Protein AF-A0A7S0KRR1-F1 (afdb_monomer)

Organism: Micromonas pusilla (NCBI:txid38833)

pLDDT: mean 74.12, std 20.86, range [39.22, 93.69]

Structure (mmCIF, N/CA/C/O backbone):
data_AF-A0A7S0KRR1-F1
#
_entry.id   AF-A0A7S0KRR1-F1
#
loop_
_atom_site.group_PDB
_atom_site.id
_atom_site.type_symbol
_atom_site.label_atom_id
_atom_site.label_alt_id
_atom_site.label_comp_id
_atom_site.label_asym_id
_atom_site.label_entity_id
_atom_site.label_seq_id
_atom_site.pdbx_PDB_ins_code
_atom_site.Cartn_x
_atom_site.Cartn_y
_atom_site.Cartn_z
_atom_site.occupancy
_atom_site.B_iso_or_equiv
_atom_site.auth_seq_id
_atom_site.auth_comp_id
_atom_site.auth_asym_id
_atom_site.auth_atom_id
_atom_site.pdbx_PDB_model_num
ATOM 1 N N . GLN A 1 1 ? 70.464 18.076 -13.938 1.00 51.19 1 GLN A N 1
ATOM 2 C CA . GLN A 1 1 ? 69.692 17.909 -12.685 1.00 51.19 1 GLN A CA 1
ATOM 3 C C . GLN A 1 1 ? 68.945 19.205 -12.391 1.00 51.19 1 GLN A C 1
ATOM 5 O O . GLN A 1 1 ? 69.524 20.252 -12.650 1.00 51.19 1 GLN A O 1
ATOM 10 N N . ARG A 1 2 ? 67.733 19.102 -11.816 1.00 42.50 2 ARG A N 1
ATOM 11 C CA . ARG A 1 2 ? 66.809 20.162 -11.336 1.00 42.50 2 ARG A CA 1
ATOM 12 C C . ARG A 1 2 ? 65.618 20.490 -12.248 1.00 42.50 2 ARG A C 1
ATOM 14 O O . ARG A 1 2 ? 65.584 21.508 -12.923 1.00 42.50 2 ARG A O 1
ATOM 21 N N . THR A 1 3 ? 64.596 19.643 -12.165 1.00 46.50 3 THR A N 1
ATOM 22 C CA . THR A 1 3 ? 63.191 20.047 -12.297 1.00 46.50 3 THR A CA 1
ATOM 23 C C . THR A 1 3 ? 62.803 20.853 -11.054 1.00 46.50 3 THR A C 1
ATOM 25 O O . THR A 1 3 ? 62.834 20.318 -9.946 1.00 46.50 3 THR A O 1
ATOM 28 N N . MET A 1 4 ? 62.480 22.138 -11.215 1.00 42.81 4 MET A N 1
ATOM 29 C CA . MET A 1 4 ? 61.805 22.919 -10.176 1.00 42.81 4 MET A CA 1
ATOM 30 C C . MET A 1 4 ? 60.299 22.688 -10.308 1.00 42.81 4 MET A C 1
ATOM 32 O O . MET A 1 4 ? 59.704 23.038 -11.324 1.00 42.81 4 MET A O 1
ATOM 36 N N . TRP A 1 5 ? 59.696 22.083 -9.287 1.00 45.25 5 TRP A N 1
ATOM 37 C CA . TRP A 1 5 ? 58.257 22.163 -9.059 1.00 45.25 5 TRP A CA 1
ATOM 38 C C . TRP A 1 5 ? 57.926 23.561 -8.539 1.00 45.25 5 TRP A C 1
ATOM 40 O O . TRP A 1 5 ? 58.513 24.002 -7.552 1.00 45.25 5 TRP A O 1
ATOM 50 N N . THR A 1 6 ? 56.979 24.238 -9.183 1.00 55.97 6 THR A N 1
ATOM 51 C CA . THR A 1 6 ? 56.334 25.436 -8.646 1.00 55.97 6 THR A CA 1
ATOM 52 C C . THR A 1 6 ? 54.856 25.169 -8.401 1.00 55.97 6 THR A C 1
ATOM 54 O O . THR A 1 6 ? 54.181 24.437 -9.124 1.00 55.97 6 THR A O 1
ATOM 57 N N . SER A 1 7 ? 54.422 25.712 -7.273 1.00 44.38 7 SER A N 1
ATOM 58 C CA . SER A 1 7 ? 53.256 25.339 -6.496 1.00 44.38 7 SER A CA 1
ATOM 59 C C . SER A 1 7 ? 51.926 25.859 -7.040 1.00 44.38 7 SER A C 1
ATOM 61 O O . SER A 1 7 ? 51.840 26.949 -7.592 1.00 44.38 7 SER A O 1
ATOM 63 N N . ALA A 1 8 ? 50.896 25.058 -6.764 1.00 49.22 8 ALA A N 1
ATOM 64 C CA . ALA A 1 8 ? 49.533 25.409 -6.369 1.00 49.22 8 ALA A CA 1
ATOM 65 C C . ALA A 1 8 ? 49.011 26.828 -6.672 1.00 49.22 8 ALA A C 1
ATOM 67 O O . ALA A 1 8 ? 49.307 27.787 -5.962 1.00 49.22 8 ALA A O 1
ATOM 68 N N . THR A 1 9 ? 48.039 26.894 -7.579 1.00 49.97 9 THR A N 1
ATOM 69 C CA . THR A 1 9 ? 46.957 27.883 -7.539 1.00 49.97 9 THR A CA 1
ATOM 70 C C . THR A 1 9 ? 45.666 27.182 -7.119 1.00 49.97 9 THR A C 1
ATOM 72 O O . THR A 1 9 ? 45.002 26.517 -7.911 1.00 49.97 9 THR A O 1
ATOM 75 N N . LEU A 1 10 ? 45.324 27.318 -5.833 1.00 42.91 10 LEU A N 1
ATOM 76 C CA . LEU A 1 10 ? 43.979 27.069 -5.316 1.00 42.91 10 LEU A CA 1
ATOM 77 C C . LEU A 1 10 ? 43.012 28.042 -6.008 1.00 42.91 10 LEU A C 1
ATOM 79 O O . LEU A 1 10 ? 42.966 29.224 -5.671 1.00 42.91 10 LEU A O 1
ATOM 83 N N . ALA A 1 11 ? 42.229 27.548 -6.964 1.00 46.25 11 ALA A N 1
ATOM 84 C CA . ALA A 1 11 ? 41.038 28.248 -7.418 1.00 46.25 11 ALA A CA 1
ATOM 85 C C . ALA A 1 11 ? 39.908 27.947 -6.426 1.00 46.25 11 ALA A C 1
ATOM 87 O O . ALA A 1 11 ? 39.432 26.817 -6.316 1.00 46.25 11 ALA A O 1
ATOM 88 N N . LEU A 1 12 ? 39.529 28.972 -5.662 1.00 44.78 12 LEU A N 1
ATOM 89 C CA . LEU A 1 12 ? 38.350 28.980 -4.808 1.00 44.78 12 LEU A CA 1
ATOM 90 C C . LEU A 1 12 ? 37.117 28.601 -5.636 1.00 44.78 12 LEU A C 1
ATOM 92 O O . LEU A 1 12 ? 36.766 29.306 -6.578 1.00 44.78 12 LEU A O 1
ATOM 96 N N . ASN A 1 13 ? 36.457 27.506 -5.262 1.00 50.72 13 ASN A N 1
ATOM 97 C CA . ASN A 1 13 ? 35.111 27.178 -5.718 1.00 50.72 13 ASN A CA 1
ATOM 98 C C . ASN A 1 13 ? 34.126 28.193 -5.117 1.00 50.72 13 ASN A C 1
ATOM 100 O O . ASN A 1 13 ? 33.935 28.175 -3.896 1.00 50.72 13 ASN A O 1
ATOM 104 N N . PRO A 1 14 ? 33.452 29.045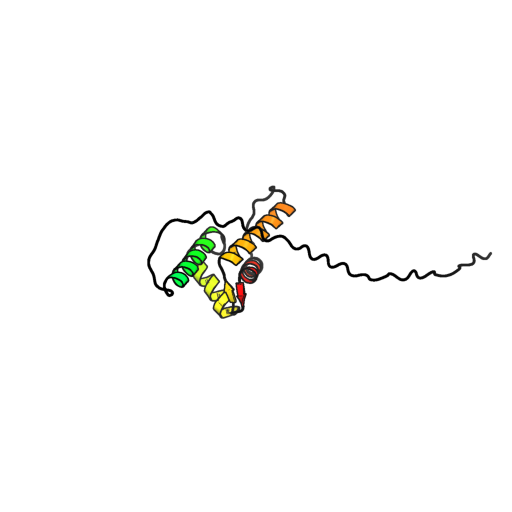 -5.909 1.00 50.50 14 PRO A N 1
ATOM 105 C CA . PRO A 1 14 ? 32.285 29.745 -5.410 1.00 50.50 14 PRO A CA 1
ATOM 106 C C . PRO A 1 14 ? 31.133 28.742 -5.283 1.00 50.50 14 PRO A C 1
ATOM 108 O O . PRO A 1 14 ? 30.534 28.306 -6.266 1.00 50.50 14 PRO A O 1
ATOM 111 N N . VAL A 1 15 ? 30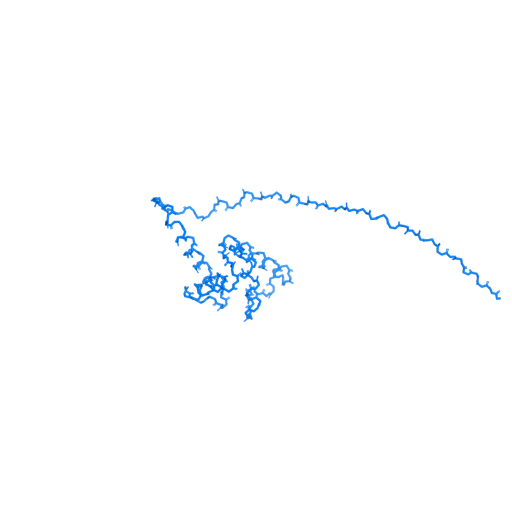.824 28.378 -4.039 1.00 51.31 15 VAL A N 1
ATOM 112 C CA . VAL A 1 15 ? 29.523 27.826 -3.660 1.00 51.31 15 VAL A CA 1
ATOM 113 C C . VAL A 1 15 ? 28.469 28.874 -4.010 1.00 51.31 15 VAL A C 1
ATOM 115 O O . VAL A 1 15 ? 28.421 29.940 -3.402 1.00 51.31 15 VAL A O 1
ATOM 118 N N . ALA A 1 16 ? 27.616 28.565 -4.983 1.00 49.47 16 ALA A N 1
ATOM 119 C CA . ALA A 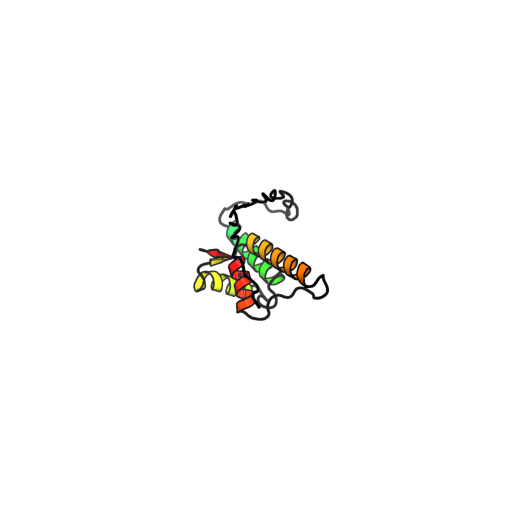1 16 ? 26.371 29.283 -5.207 1.00 49.47 16 ALA A CA 1
ATOM 120 C C . ALA A 1 16 ? 25.217 28.267 -5.269 1.00 49.47 16 ALA A C 1
ATOM 122 O O . ALA A 1 16 ? 25.257 27.339 -6.083 1.00 49.47 16 ALA A O 1
ATOM 123 N N . PRO A 1 17 ? 24.192 28.412 -4.412 1.00 49.25 17 PRO A N 1
ATOM 124 C CA . PRO A 1 17 ? 23.024 27.553 -4.406 1.00 49.25 17 PRO A CA 1
ATOM 125 C C . PRO A 1 17 ? 22.049 28.046 -5.476 1.00 49.25 17 PRO A C 1
ATOM 127 O O . PRO A 1 17 ? 21.559 29.170 -5.417 1.00 49.25 17 PRO A O 1
ATOM 130 N N . ALA A 1 18 ? 21.718 27.199 -6.445 1.00 46.00 18 ALA A N 1
ATOM 131 C CA . ALA A 1 18 ? 20.582 27.437 -7.327 1.00 46.00 18 ALA A CA 1
ATOM 132 C C . ALA A 1 18 ? 19.528 26.362 -7.063 1.00 46.00 18 ALA A C 1
ATOM 134 O O . ALA A 1 18 ? 19.348 25.423 -7.837 1.00 46.00 18 ALA A O 1
ATOM 135 N N . VAL A 1 19 ? 18.820 26.517 -5.941 1.00 46.88 19 VAL A N 1
ATOM 136 C CA . VAL A 1 19 ? 17.523 25.875 -5.721 1.00 46.88 19 VAL A CA 1
ATOM 137 C C . VAL A 1 19 ? 16.566 26.456 -6.760 1.00 46.88 19 VAL A C 1
ATOM 139 O O . VAL A 1 19 ? 15.904 27.468 -6.545 1.00 46.88 19 VAL A O 1
ATOM 142 N N . ARG A 1 20 ? 16.510 25.832 -7.936 1.00 41.59 20 ARG A N 1
ATOM 143 C CA . ARG A 1 20 ? 15.401 26.028 -8.863 1.00 41.59 20 ARG A CA 1
ATOM 144 C C . ARG A 1 20 ? 14.235 25.212 -8.332 1.00 41.59 20 ARG A C 1
ATOM 146 O O . ARG A 1 20 ? 14.095 24.032 -8.637 1.00 41.59 20 ARG A O 1
ATOM 153 N N . ALA A 1 21 ? 13.405 25.867 -7.526 1.00 44.31 21 ALA A N 1
ATOM 154 C CA . ALA A 1 21 ? 12.050 25.424 -7.263 1.00 44.31 21 ALA A CA 1
ATOM 155 C C . ALA A 1 21 ? 11.302 25.372 -8.604 1.00 44.31 21 ALA A C 1
ATOM 157 O O . ALA A 1 21 ? 10.762 26.369 -9.086 1.00 44.31 21 ALA A O 1
ATOM 158 N N . ALA A 1 22 ? 11.312 24.203 -9.241 1.00 42.41 22 ALA A N 1
ATOM 159 C CA . ALA A 1 22 ? 10.395 23.897 -10.319 1.00 42.41 22 ALA A CA 1
ATOM 160 C C . ALA A 1 22 ? 8.999 23.821 -9.698 1.00 42.41 22 ALA A C 1
ATOM 162 O O . ALA A 1 22 ? 8.568 22.791 -9.182 1.00 42.41 22 ALA A O 1
ATOM 163 N N . HIS A 1 23 ? 8.310 24.959 -9.713 1.00 43.78 23 HIS A N 1
ATOM 164 C CA . HIS A 1 23 ? 6.879 25.066 -9.488 1.00 43.78 23 HIS A CA 1
ATOM 165 C C . HIS A 1 23 ? 6.185 24.247 -10.587 1.00 43.78 23 HIS A C 1
ATOM 167 O O . HIS A 1 23 ? 5.794 24.766 -11.635 1.00 43.78 23 HIS A O 1
ATOM 173 N N . HIS A 1 24 ? 6.067 22.934 -10.387 1.00 45.66 24 HIS A N 1
ATOM 174 C CA . HIS A 1 24 ? 5.202 22.115 -11.216 1.00 45.66 24 HIS A CA 1
ATOM 175 C C . HIS A 1 24 ? 3.783 22.620 -10.984 1.00 45.66 24 HIS A C 1
ATOM 177 O O . HIS A 1 24 ? 3.194 22.442 -9.917 1.00 45.66 24 HIS A O 1
ATOM 183 N N . LYS A 1 25 ? 3.266 23.337 -11.987 1.00 46.25 25 LYS A N 1
ATOM 184 C CA . LYS A 1 25 ? 1.858 23.698 -12.106 1.00 46.25 25 LYS A CA 1
ATOM 185 C C . LYS A 1 25 ? 1.044 22.444 -11.794 1.00 46.25 25 LYS A C 1
ATOM 187 O O . LYS A 1 25 ? 1.029 21.515 -12.597 1.00 46.25 25 LYS A O 1
ATOM 192 N N . ARG A 1 26 ? 0.397 22.423 -10.622 1.00 45.19 26 ARG A N 1
ATOM 193 C CA . ARG A 1 26 ? -0.622 21.434 -10.259 1.00 45.19 26 ARG A CA 1
ATOM 194 C C . ARG A 1 26 ? -1.623 21.385 -11.406 1.00 45.19 26 ARG A C 1
ATOM 196 O O . ARG A 1 26 ? -2.396 22.324 -11.606 1.00 45.19 26 ARG A O 1
ATOM 203 N N . SER A 1 27 ? -1.549 20.321 -12.194 1.00 43.81 27 SER A N 1
ATOM 204 C CA . SER A 1 27 ? -2.473 20.060 -13.284 1.00 43.81 27 SER A CA 1
ATOM 205 C C . SER A 1 27 ? -3.841 19.781 -12.667 1.00 43.81 27 SER A C 1
ATOM 207 O O . SER A 1 27 ? -4.132 18.672 -12.232 1.00 43.81 27 SER A O 1
ATOM 209 N N . ARG A 1 28 ? -4.688 20.814 -12.589 1.00 51.81 28 ARG A N 1
ATOM 210 C CA . ARG A 1 28 ? -6.123 20.706 -12.280 1.00 51.81 28 ARG A CA 1
ATOM 211 C C . ARG A 1 28 ? -6.867 20.055 -13.450 1.00 51.81 28 ARG A C 1
ATOM 213 O O . ARG A 1 28 ? -7.723 20.685 -14.067 1.00 51.81 28 ARG A O 1
ATOM 220 N N . ARG A 1 29 ? -6.529 18.818 -13.804 1.00 46.09 29 ARG A N 1
ATOM 221 C CA . ARG A 1 29 ? -7.261 18.056 -14.824 1.00 46.09 29 ARG A CA 1
ATOM 222 C C . ARG A 1 29 ? -7.285 16.575 -14.488 1.00 46.09 29 ARG A C 1
ATOM 224 O O . ARG A 1 29 ? -6.721 15.794 -15.227 1.00 46.09 29 ARG A O 1
ATOM 231 N N . HIS A 1 30 ? -7.956 16.195 -13.405 1.00 41.03 30 HIS A N 1
ATOM 232 C CA . HIS A 1 30 ? -8.441 14.817 -13.240 1.00 41.03 30 HIS A CA 1
ATOM 233 C C . HIS A 1 30 ? -9.763 14.735 -12.452 1.00 41.03 30 HIS A C 1
ATOM 235 O O . HIS A 1 30 ? -10.099 13.712 -11.874 1.00 41.03 30 HIS A O 1
ATOM 241 N N . ARG A 1 31 ? -10.579 15.801 -12.482 1.00 46.38 31 ARG A N 1
ATOM 242 C CA . ARG A 1 31 ? -11.938 15.802 -11.910 1.00 46.38 31 ARG A CA 1
ATOM 243 C C . ARG A 1 31 ? -12.989 15.396 -12.947 1.00 46.38 31 ARG A C 1
ATOM 245 O O . ARG A 1 31 ? -13.891 16.168 -13.248 1.00 46.38 31 ARG A O 1
ATOM 252 N N . ALA A 1 32 ? -12.835 14.215 -13.535 1.00 47.78 32 ALA A N 1
ATOM 253 C CA . ALA A 1 32 ? -13.870 13.608 -14.370 1.00 47.78 32 ALA A CA 1
ATOM 254 C C . ALA A 1 32 ? -13.577 12.118 -14.554 1.00 47.78 32 ALA A C 1
ATOM 256 O O . ALA A 1 32 ? -12.900 11.759 -15.515 1.00 47.78 32 ALA A O 1
ATOM 257 N N . ARG A 1 33 ? -14.068 11.262 -13.645 1.00 48.34 33 ARG A N 1
ATOM 258 C CA . ARG A 1 33 ? -14.378 9.858 -13.991 1.00 48.34 33 ARG A CA 1
ATOM 259 C C . ARG A 1 33 ? -15.275 9.068 -13.037 1.00 48.34 33 ARG A C 1
ATOM 261 O O . ARG A 1 33 ? -15.694 7.996 -13.439 1.00 48.34 33 ARG A O 1
ATOM 268 N N . TYR A 1 34 ? -15.692 9.601 -11.889 1.00 46.00 34 TYR A N 1
ATOM 269 C CA . TYR A 1 34 ? -16.708 8.936 -11.060 1.00 46.00 34 TYR A CA 1
ATOM 270 C C . TYR A 1 34 ? -17.771 9.931 -10.590 1.00 46.00 34 TYR A C 1
ATOM 272 O O . TYR A 1 34 ? -17.826 10.326 -9.435 1.00 46.00 34 TYR A O 1
ATOM 280 N N . ALA A 1 35 ? -18.598 10.381 -11.535 1.00 40.84 35 ALA A N 1
ATOM 281 C CA . ALA A 1 35 ? -19.881 11.014 -11.248 1.00 40.84 35 ALA A CA 1
ATOM 282 C C . ALA A 1 35 ? -20.983 10.014 -11.625 1.00 40.84 35 ALA A C 1
ATOM 284 O O . ALA A 1 35 ? -21.642 10.144 -12.652 1.00 40.84 35 ALA A O 1
ATOM 285 N N . GLY A 1 36 ? -21.106 8.960 -10.822 1.00 39.94 36 GLY A N 1
ATOM 286 C CA . GLY A 1 36 ? -22.290 8.111 -10.755 1.00 39.94 36 GLY A CA 1
ATOM 287 C C . GLY A 1 36 ? -22.918 8.327 -9.382 1.00 39.94 36 GLY A C 1
ATOM 288 O O . GLY A 1 36 ? -22.189 8.309 -8.400 1.00 39.94 36 GLY A O 1
ATOM 289 N N . ALA A 1 37 ? -24.221 8.621 -9.366 1.00 49.38 37 ALA A N 1
ATOM 290 C CA . ALA A 1 37 ? -25.124 8.865 -8.229 1.00 49.38 37 ALA A CA 1
ATOM 291 C C . ALA A 1 37 ? -24.686 8.231 -6.887 1.00 49.38 37 ALA A C 1
ATOM 293 O O . ALA A 1 37 ? -24.198 7.111 -6.884 1.00 49.38 37 ALA A O 1
ATOM 294 N N . VAL A 1 38 ? -24.859 8.883 -5.728 1.00 43.44 38 VAL A N 1
ATOM 295 C CA . VAL A 1 38 ? -26.157 9.035 -5.036 1.00 43.44 38 VAL A CA 1
ATOM 296 C C . VAL A 1 38 ? -26.165 10.283 -4.133 1.00 43.44 38 VAL A C 1
ATOM 298 O O . VAL A 1 38 ? -25.216 10.539 -3.403 1.00 43.44 38 VAL A O 1
ATOM 301 N N . LYS A 1 39 ? -27.267 11.048 -4.153 1.00 48.84 39 LYS A N 1
ATOM 302 C CA . LYS A 1 39 ? -27.623 11.995 -3.083 1.00 48.84 39 LYS A CA 1
ATOM 303 C C . LYS A 1 39 ? -28.323 11.245 -1.949 1.00 48.84 39 LYS A C 1
ATOM 305 O O . LYS A 1 39 ? -29.373 10.668 -2.210 1.00 48.84 39 LYS A O 1
ATOM 310 N N . ALA A 1 40 ? -27.826 11.370 -0.724 1.00 40.81 40 ALA A N 1
ATOM 311 C CA . ALA A 1 40 ? -28.593 11.560 0.515 1.00 40.81 40 ALA A CA 1
ATOM 312 C C . ALA A 1 40 ? -27.593 11.761 1.667 1.00 40.81 40 ALA A C 1
ATOM 314 O O . ALA A 1 40 ? -26.450 11.341 1.551 1.00 40.81 40 ALA A O 1
ATOM 315 N N . GLY A 1 41 ? -28.011 12.501 2.692 1.00 46.78 41 GLY A N 1
ATOM 316 C CA . GLY A 1 41 ? -27.151 13.124 3.694 1.00 46.78 41 GLY A CA 1
ATOM 317 C C . GLY A 1 41 ? -26.533 12.196 4.742 1.00 46.78 41 GLY A C 1
ATOM 318 O O . GLY A 1 41 ? -26.648 10.978 4.669 1.00 46.78 41 GLY A O 1
ATOM 319 N N . ASP A 1 42 ? -25.942 12.878 5.725 1.00 39.22 42 ASP A N 1
ATOM 320 C CA . ASP A 1 42 ? -25.238 12.424 6.929 1.00 39.22 42 ASP A CA 1
ATOM 321 C C . ASP A 1 42 ? -23.712 12.268 6.792 1.00 39.22 42 ASP A C 1
ATOM 323 O O . ASP A 1 42 ? -23.189 11.265 6.310 1.00 39.22 42 ASP A O 1
ATOM 327 N N . ASP A 1 43 ? -23.004 13.255 7.358 1.00 50.44 43 ASP A N 1
ATOM 328 C CA . ASP A 1 43 ? -21.551 13.358 7.618 1.00 50.44 43 ASP A CA 1
ATOM 329 C C . ASP A 1 43 ? -20.941 12.143 8.372 1.00 50.44 43 ASP A C 1
ATOM 331 O O . ASP A 1 43 ? -19.739 12.082 8.613 1.00 50.44 43 ASP A O 1
ATOM 335 N N . ALA A 1 44 ? -21.750 11.146 8.748 1.00 48.72 44 ALA A N 1
ATOM 336 C CA . ALA A 1 44 ? -21.316 9.889 9.362 1.00 48.72 44 ALA A CA 1
ATOM 337 C C . ALA A 1 44 ? -21.235 8.705 8.369 1.00 48.72 44 ALA A C 1
ATOM 339 O O . ALA A 1 44 ? -20.613 7.688 8.677 1.00 48.72 44 ALA A O 1
ATOM 340 N N . GLY A 1 45 ? -21.844 8.814 7.180 1.00 48.16 45 GLY A N 1
ATOM 341 C CA . GLY A 1 45 ? -21.826 7.773 6.141 1.00 48.16 45 GLY A CA 1
ATOM 342 C C . GLY A 1 45 ? -20.647 7.876 5.168 1.00 48.16 45 GLY A C 1
ATOM 343 O O . GLY A 1 45 ? -20.242 6.877 4.573 1.00 48.16 45 GLY A O 1
ATOM 344 N N . GLU A 1 46 ? -20.058 9.065 5.034 1.00 51.78 46 GLU A N 1
ATOM 345 C CA . GLU A 1 46 ? -18.979 9.333 4.076 1.00 51.78 46 GLU A CA 1
ATOM 346 C C . GLU A 1 46 ? -17.665 8.650 4.488 1.00 51.78 46 GLU A C 1
ATOM 348 O O . GLU A 1 46 ? -17.023 8.008 3.661 1.00 51.78 46 GLU A O 1
ATOM 353 N N . ALA A 1 47 ? -17.339 8.624 5.786 1.00 52.34 47 ALA A N 1
ATOM 354 C CA . ALA A 1 47 ? -16.166 7.912 6.305 1.00 52.34 47 ALA A CA 1
ATOM 355 C C . ALA A 1 47 ? -16.248 6.383 6.110 1.00 52.34 47 ALA A C 1
ATOM 357 O O . ALA A 1 47 ? -15.256 5.742 5.759 1.00 52.34 47 ALA A O 1
ATOM 358 N N . LEU A 1 48 ? -17.440 5.791 6.283 1.00 58.06 48 LEU A N 1
ATOM 359 C CA . LEU A 1 48 ? -17.669 4.372 5.985 1.00 58.06 48 LEU A CA 1
ATOM 360 C C . LEU A 1 48 ? -17.554 4.094 4.480 1.00 58.06 48 LEU A C 1
ATOM 362 O O . LEU A 1 48 ? -17.051 3.041 4.094 1.00 58.06 48 LEU A O 1
ATOM 366 N N . SER A 1 49 ? -17.979 5.038 3.636 1.00 76.00 49 SER A N 1
ATOM 367 C CA . SER A 1 49 ? -17.823 4.951 2.182 1.00 76.00 49 SER A CA 1
ATOM 368 C C . SER A 1 49 ? -16.353 5.040 1.760 1.00 76.00 49 SER A C 1
ATOM 370 O O . SER A 1 49 ? -15.906 4.247 0.933 1.00 76.00 49 SER A O 1
ATOM 372 N N . GLU A 1 50 ? -15.575 5.951 2.346 1.00 81.81 50 GLU A N 1
ATOM 373 C CA . GLU A 1 50 ? -14.147 6.107 2.050 1.00 81.81 50 GLU A CA 1
ATOM 374 C C . GLU A 1 50 ? -13.321 4.895 2.493 1.00 81.81 50 GLU A C 1
ATOM 376 O O . GLU A 1 50 ? -12.483 4.407 1.732 1.00 81.81 50 GLU A O 1
ATOM 381 N N . GLU A 1 51 ? -13.571 4.356 3.691 1.00 83.88 51 GLU A N 1
ATOM 382 C CA . GLU A 1 51 ? -12.868 3.163 4.174 1.00 83.88 51 GLU A CA 1
ATOM 383 C C . GLU A 1 51 ? -13.244 1.920 3.351 1.00 83.88 51 GLU A C 1
ATOM 385 O O . GLU A 1 51 ? -12.376 1.115 3.008 1.00 83.88 51 GLU A O 1
ATOM 390 N N . GLN A 1 52 ? -14.510 1.783 2.939 1.00 87.62 52 GLN A N 1
ATOM 391 C CA . GLN A 1 52 ? -14.931 0.717 2.024 1.00 87.62 52 GLN A CA 1
ATOM 392 C C . GLN A 1 52 ? -14.316 0.864 0.628 1.00 87.62 52 GLN A C 1
ATOM 394 O O . GLN A 1 52 ? -13.882 -0.137 0.050 1.00 87.62 52 GLN A O 1
ATOM 399 N N . ALA A 1 53 ? -14.240 2.088 0.098 1.00 89.62 53 ALA A N 1
ATOM 400 C CA . ALA A 1 53 ? -13.572 2.374 -1.167 1.00 89.62 53 ALA A CA 1
ATOM 401 C C . ALA A 1 53 ? -12.079 2.030 -1.088 1.00 89.62 53 ALA A C 1
ATOM 403 O O . ALA A 1 53 ? -11.553 1.381 -1.992 1.00 89.62 53 ALA A O 1
ATOM 404 N N . LEU A 1 54 ? -11.419 2.366 0.025 1.00 90.94 54 LEU A N 1
ATOM 405 C CA . LEU A 1 54 ? -10.036 1.984 0.295 1.00 90.94 54 LEU A CA 1
ATOM 406 C C . LEU A 1 54 ? -9.861 0.464 0.336 1.00 90.94 54 LEU A C 1
ATOM 408 O O . LEU A 1 54 ? -8.971 -0.064 -0.326 1.00 90.94 54 LEU A O 1
ATOM 412 N N . ILE A 1 55 ? -10.714 -0.250 1.073 1.00 92.38 55 ILE A N 1
ATOM 413 C CA . ILE A 1 55 ? -10.668 -1.714 1.172 1.00 92.38 55 ILE A CA 1
ATOM 414 C C . ILE A 1 55 ? -10.815 -2.357 -0.209 1.00 92.38 55 ILE A C 1
ATOM 416 O O . ILE A 1 55 ? -10.032 -3.244 -0.561 1.00 92.38 55 ILE A O 1
ATOM 420 N N . GLN A 1 56 ? -11.795 -1.908 -0.996 1.00 91.75 56 GLN A N 1
ATOM 421 C CA . GLN A 1 56 ? -12.026 -2.430 -2.339 1.00 91.75 56 GLN A CA 1
ATOM 422 C C . GLN A 1 56 ? -10.819 -2.155 -3.241 1.00 91.75 56 GLN A C 1
ATOM 424 O O . GLN A 1 56 ? -10.288 -3.075 -3.863 1.00 91.75 56 GLN A O 1
ATOM 429 N N . TRP A 1 57 ? -10.314 -0.923 -3.222 1.00 93.69 57 TRP A N 1
ATOM 430 C CA . TRP A 1 57 ? -9.140 -0.530 -3.990 1.00 93.69 57 TRP A CA 1
ATOM 431 C C . TRP A 1 57 ? -7.891 -1.340 -3.614 1.00 93.69 57 TRP A C 1
ATOM 433 O O . TRP A 1 57 ? -7.149 -1.782 -4.496 1.00 93.69 57 TRP A O 1
ATOM 443 N N . MET A 1 58 ? -7.670 -1.598 -2.319 1.00 93.50 58 MET A N 1
ATOM 444 C CA . MET A 1 58 ? -6.562 -2.429 -1.837 1.00 93.50 58 MET A CA 1
ATOM 445 C C . MET A 1 58 ? -6.682 -3.873 -2.337 1.00 93.50 58 MET A C 1
ATOM 447 O O . MET A 1 58 ? -5.672 -4.460 -2.719 1.00 93.50 58 MET A O 1
ATOM 451 N N . CYS A 1 59 ? -7.887 -4.446 -2.388 1.00 92.50 59 CYS A N 1
ATOM 452 C CA . CYS A 1 59 ? -8.097 -5.802 -2.915 1.00 92.50 59 CYS A CA 1
ATOM 453 C C . CYS A 1 59 ? -7.729 -5.926 -4.400 1.00 92.50 59 CYS A C 1
ATOM 455 O O . CYS A 1 59 ? -7.194 -6.956 -4.826 1.00 92.50 59 CYS A O 1
ATOM 457 N N . ASP A 1 60 ? -7.992 -4.874 -5.173 1.00 91.50 60 ASP A N 1
ATOM 458 C CA . ASP A 1 60 ? -7.735 -4.857 -6.611 1.00 91.50 60 ASP A CA 1
ATOM 459 C C . ASP A 1 60 ? -6.258 -4.573 -6.927 1.00 91.50 60 ASP A C 1
ATOM 461 O O . ASP A 1 60 ? -5.711 -5.106 -7.895 1.00 91.50 60 ASP A O 1
ATOM 465 N N . ASN A 1 61 ? -5.580 -3.780 -6.089 1.00 92.25 61 ASN A N 1
ATOM 466 C CA . ASN A 1 61 ? -4.240 -3.272 -6.386 1.00 92.25 61 ASN A CA 1
ATOM 467 C C . ASN A 1 61 ? -3.104 -3.922 -5.590 1.00 92.25 61 ASN A C 1
ATOM 469 O O . ASN A 1 61 ? -1.977 -3.941 -6.082 1.00 92.25 61 ASN A O 1
ATOM 473 N N . TYR A 1 62 ? -3.355 -4.446 -4.386 1.00 91.94 62 TYR A N 1
ATOM 474 C CA . TYR A 1 62 ? -2.310 -4.923 -3.467 1.00 91.94 62 TYR A CA 1
ATOM 475 C C . TYR A 1 62 ? -2.097 -6.439 -3.461 1.00 91.94 62 TYR A C 1
ATOM 477 O O . TYR A 1 62 ? -1.570 -7.009 -2.502 1.00 91.94 62 TYR A O 1
ATOM 485 N N . ARG A 1 63 ? -2.434 -7.124 -4.555 1.00 88.19 63 ARG A N 1
ATOM 486 C CA . ARG A 1 63 ? -2.061 -8.535 -4.729 1.00 88.19 63 ARG A CA 1
ATOM 487 C C . ARG A 1 63 ? -0.531 -8.675 -4.830 1.00 88.19 63 ARG A C 1
ATOM 489 O O . ARG A 1 63 ? 0.097 -7.888 -5.534 1.00 88.19 63 ARG A O 1
ATOM 496 N N . PRO A 1 64 ? 0.094 -9.666 -4.163 1.00 88.00 64 PRO A N 1
ATOM 497 C CA . PRO A 1 64 ? -0.508 -10.843 -3.522 1.00 88.00 64 PRO A CA 1
ATOM 498 C C . PRO A 1 64 ? -0.877 -10.683 -2.034 1.00 88.00 64 PRO A C 1
ATOM 500 O O . PRO A 1 64 ? -1.385 -11.636 -1.442 1.00 88.00 64 PRO A O 1
ATOM 503 N N . TRP A 1 65 ? -0.600 -9.529 -1.424 1.00 88.44 65 TRP A N 1
ATOM 504 C CA . TRP A 1 65 ? -0.756 -9.299 0.017 1.00 88.44 65 TRP A CA 1
ATOM 505 C C . TRP A 1 65 ? -2.209 -9.192 0.450 1.00 88.44 65 TRP A C 1
ATOM 507 O O . TRP A 1 65 ? -2.602 -9.781 1.454 1.00 88.44 65 TRP A O 1
ATOM 517 N N . VAL A 1 66 ? -3.009 -8.479 -0.337 1.00 90.88 66 VAL A N 1
ATOM 518 C CA . VAL A 1 66 ? -4.443 -8.329 -0.109 1.00 90.88 66 VAL A CA 1
ATOM 519 C C . VAL A 1 66 ? -5.175 -9.198 -1.122 1.00 90.88 66 VAL A C 1
ATOM 521 O O . VAL A 1 66 ? -5.163 -8.919 -2.320 1.00 90.88 66 VAL A O 1
ATOM 524 N N . LYS A 1 67 ? -5.763 -10.299 -0.647 1.00 89.19 67 LYS A N 1
ATOM 525 C CA . LYS A 1 67 ? -6.517 -11.251 -1.484 1.00 89.19 67 LYS A CA 1
ATOM 526 C C . LYS A 1 67 ? -8.022 -11.028 -1.397 1.00 89.19 67 LYS A C 1
ATOM 528 O O . LYS A 1 67 ? -8.753 -11.354 -2.327 1.00 89.19 67 LYS A O 1
ATOM 533 N N . ASP A 1 68 ? -8.453 -10.488 -0.271 1.00 91.62 68 ASP A N 1
ATOM 534 C CA . ASP A 1 68 ? -9.823 -10.422 0.190 1.00 91.62 68 ASP A CA 1
ATOM 535 C C . ASP A 1 68 ? -9.991 -9.232 1.146 1.00 91.62 68 ASP A C 1
ATOM 537 O O . ASP A 1 68 ? -9.014 -8.643 1.627 1.00 91.62 68 ASP A O 1
ATOM 541 N N . LYS A 1 69 ? -11.249 -8.888 1.436 1.00 90.88 69 LYS A N 1
ATOM 542 C CA . LYS A 1 69 ? -11.586 -7.728 2.269 1.00 90.88 69 LYS A CA 1
ATOM 543 C C . LYS A 1 69 ? -11.010 -7.842 3.682 1.00 90.88 69 LYS A C 1
ATOM 545 O O . LYS A 1 69 ? -10.571 -6.834 4.229 1.00 90.88 69 LYS A O 1
ATOM 550 N N . GLU A 1 70 ? -10.943 -9.042 4.261 1.00 90.75 70 GLU A N 1
ATOM 551 C CA . GLU A 1 70 ? -10.367 -9.224 5.599 1.00 90.75 70 GLU A CA 1
ATOM 552 C C . GLU A 1 70 ? -8.857 -8.977 5.596 1.00 90.75 70 GLU A C 1
ATOM 554 O O . GLU A 1 70 ? -8.322 -8.387 6.534 1.00 90.75 70 GLU A O 1
ATOM 559 N N . GLY A 1 71 ? -8.160 -9.380 4.528 1.00 89.94 71 GLY A N 1
ATOM 560 C CA . GLY A 1 71 ? -6.751 -9.054 4.318 1.00 89.94 71 GLY A CA 1
ATOM 561 C C . GLY A 1 71 ? -6.493 -7.545 4.266 1.00 89.94 71 GLY A C 1
ATOM 562 O O . GLY A 1 71 ? -5.531 -7.063 4.869 1.00 89.94 71 GLY A O 1
ATOM 563 N N . ALA A 1 72 ? -7.375 -6.786 3.609 1.00 92.06 72 ALA A N 1
ATOM 564 C CA . ALA A 1 72 ? -7.278 -5.328 3.549 1.00 92.06 72 ALA A CA 1
ATOM 565 C C . ALA A 1 72 ? -7.460 -4.706 4.940 1.00 92.06 72 ALA A C 1
ATOM 567 O O . ALA A 1 72 ? -6.630 -3.906 5.369 1.00 92.06 72 ALA A O 1
ATOM 568 N N . VAL A 1 73 ? -8.487 -5.140 5.678 1.00 92.12 73 VAL A N 1
ATOM 569 C CA . VAL A 1 73 ? -8.757 -4.677 7.048 1.00 92.12 73 VAL A CA 1
ATOM 570 C C . VAL A 1 73 ? -7.590 -5.004 7.982 1.00 92.12 73 VAL A C 1
ATOM 5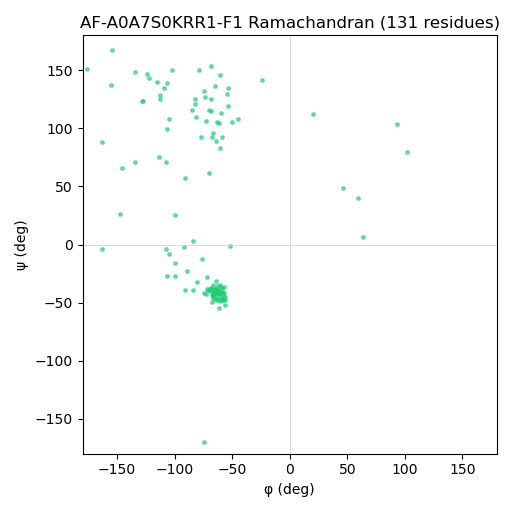72 O O . VAL A 1 73 ? -7.158 -4.140 8.740 1.00 92.12 73 VAL A O 1
ATOM 575 N N . LYS A 1 74 ? -7.002 -6.204 7.888 1.00 92.06 74 LYS A N 1
ATOM 576 C CA . LYS A 1 74 ? -5.798 -6.574 8.657 1.00 92.06 74 LYS A CA 1
ATOM 577 C C . LYS A 1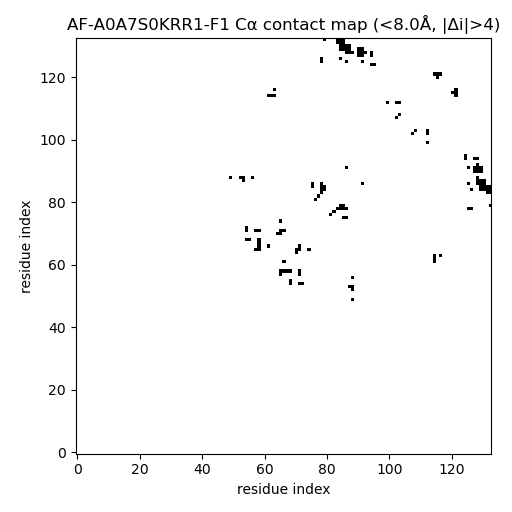 74 ? -4.619 -5.647 8.358 1.00 92.06 74 LYS A C 1
ATOM 579 O O . LYS A 1 74 ? -3.922 -5.248 9.286 1.00 92.06 74 LYS A O 1
ATOM 584 N N . CYS A 1 75 ? -4.406 -5.273 7.095 1.00 90.25 75 CYS A N 1
ATOM 585 C CA . CYS A 1 75 ? -3.350 -4.328 6.720 1.00 90.25 75 CYS A CA 1
ATOM 586 C C . CYS A 1 75 ? -3.619 -2.918 7.266 1.00 90.25 75 CYS A C 1
ATOM 588 O O . CYS A 1 75 ? -2.703 -2.273 7.773 1.00 90.25 75 CYS A O 1
ATOM 590 N N . ILE A 1 76 ? -4.866 -2.449 7.192 1.00 90.94 76 ILE A N 1
ATOM 591 C CA . ILE A 1 76 ? -5.270 -1.145 7.732 1.00 90.94 76 ILE A CA 1
ATOM 592 C C . ILE A 1 76 ? -5.073 -1.120 9.253 1.00 90.94 76 ILE A C 1
ATOM 594 O O . ILE A 1 76 ? -4.443 -0.199 9.770 1.00 90.94 76 ILE A O 1
ATOM 598 N N . ASN A 1 77 ? -5.539 -2.149 9.963 1.00 91.94 77 ASN A N 1
ATOM 599 C CA . ASN A 1 77 ? -5.385 -2.254 11.414 1.00 91.94 77 ASN A CA 1
ATOM 600 C C . ASN A 1 77 ? -3.918 -2.383 11.821 1.00 91.94 77 ASN A C 1
ATOM 602 O O . ASN A 1 77 ? -3.510 -1.744 12.781 1.00 91.94 77 ASN A O 1
ATOM 606 N N . PHE A 1 78 ? -3.095 -3.118 11.065 1.00 91.00 78 PHE A N 1
ATOM 607 C CA . PHE A 1 78 ? -1.652 -3.162 11.301 1.00 91.00 78 PHE A CA 1
ATOM 608 C C . PHE A 1 78 ? -1.035 -1.757 11.257 1.00 91.00 78 PHE A C 1
ATOM 610 O O . PHE A 1 78 ? -0.312 -1.379 12.176 1.00 91.00 78 PHE A O 1
ATOM 617 N N . MET A 1 79 ? -1.360 -0.955 10.238 1.00 92.06 79 MET A N 1
ATOM 618 C CA . MET A 1 79 ? -0.843 0.414 10.138 1.00 92.06 79 MET A CA 1
ATOM 619 C C . MET A 1 79 ? -1.361 1.316 11.266 1.00 92.06 79 MET A C 1
ATOM 621 O O . MET A 1 79 ? -0.585 2.092 11.822 1.00 92.06 79 MET A O 1
ATOM 625 N N . LYS A 1 80 ? -2.635 1.184 11.656 1.00 91.69 80 LYS A N 1
ATOM 626 C CA . LYS A 1 80 ? -3.218 1.965 12.758 1.00 91.69 80 LYS A CA 1
ATOM 627 C C . LYS A 1 80 ? -2.605 1.583 14.115 1.00 91.69 80 LYS A C 1
ATOM 629 O O . LYS A 1 80 ? -2.165 2.457 14.850 1.00 91.69 80 LYS A O 1
ATOM 634 N N . GLU A 1 81 ? -2.543 0.291 14.435 1.00 91.38 81 GLU A N 1
ATOM 635 C CA . GLU A 1 81 ? -2.171 -0.220 15.764 1.00 91.38 81 GLU A CA 1
ATOM 636 C C . GLU A 1 81 ? -0.662 -0.338 15.988 1.00 91.38 81 GLU A C 1
ATOM 638 O O . GLU A 1 81 ? -0.185 -0.088 17.094 1.00 91.38 81 GLU A O 1
ATOM 643 N N . LYS A 1 82 ? 0.101 -0.772 14.976 1.00 90.88 82 LYS A N 1
ATOM 644 C CA . LYS A 1 82 ? 1.553 -0.980 15.113 1.00 90.88 82 LYS A CA 1
ATOM 645 C C . LYS A 1 82 ? 2.348 0.258 14.753 1.00 90.88 82 LYS A C 1
ATOM 647 O O . LYS A 1 82 ? 3.333 0.552 15.419 1.00 90.88 82 LYS A O 1
ATOM 652 N N . GLU A 1 83 ? 1.914 0.965 13.716 1.00 88.00 83 GLU A N 1
ATOM 653 C CA . GLU A 1 83 ? 2.672 2.078 13.144 1.00 88.00 83 GLU A CA 1
ATOM 654 C C . GLU A 1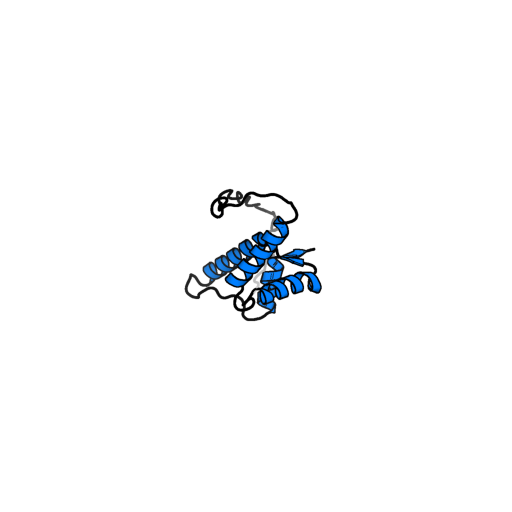 83 ? 2.112 3.453 13.506 1.00 88.00 83 GLU A C 1
ATOM 656 O O . GLU A 1 83 ? 2.754 4.459 13.204 1.00 88.00 83 GLU A O 1
ATOM 661 N N . GLY A 1 84 ? 0.935 3.514 14.141 1.00 90.00 84 GLY A N 1
ATOM 662 C CA . GLY A 1 84 ? 0.284 4.776 14.488 1.00 90.00 84 GLY A CA 1
ATOM 663 C C . GLY A 1 84 ? -0.006 5.624 13.251 1.00 90.00 84 GLY A C 1
ATOM 664 O O . GLY A 1 84 ? 0.230 6.829 13.254 1.00 90.00 84 GLY A O 1
ATOM 665 N N . ARG A 1 85 ? -0.437 4.990 12.155 1.00 91.25 85 ARG A N 1
ATOM 666 C CA . ARG A 1 85 ? -0.634 5.641 10.856 1.00 91.25 85 ARG A CA 1
ATOM 667 C C . ARG A 1 85 ? -1.956 5.260 10.208 1.00 91.25 85 ARG A C 1
ATOM 669 O O . ARG A 1 85 ? -2.422 4.129 10.319 1.00 91.25 85 ARG A O 1
ATOM 676 N N . MET A 1 86 ? -2.522 6.192 9.448 1.00 90.38 86 MET A N 1
ATOM 677 C CA . MET A 1 86 ? -3.749 5.985 8.682 1.00 90.38 86 MET A CA 1
ATOM 678 C C . MET A 1 86 ? -3.459 6.024 7.184 1.00 90.38 86 MET A C 1
ATOM 680 O O . MET A 1 86 ? -2.891 6.989 6.670 1.00 90.38 86 MET A O 1
ATOM 684 N N . ILE A 1 87 ? -3.850 4.964 6.477 1.00 90.75 87 ILE A N 1
ATOM 685 C CA . ILE A 1 87 ? -3.762 4.900 5.015 1.00 90.75 87 ILE A CA 1
ATOM 686 C C . ILE A 1 87 ? -4.865 5.781 4.426 1.00 90.75 87 ILE A C 1
ATOM 688 O O . ILE A 1 87 ? -6.023 5.662 4.821 1.00 90.75 87 ILE A O 1
ATOM 692 N N . LYS A 1 88 ? -4.509 6.637 3.464 1.00 90.25 88 LYS A N 1
ATOM 693 C CA . LYS A 1 88 ? -5.468 7.448 2.701 1.00 90.25 88 LYS A CA 1
ATOM 694 C C . LYS A 1 88 ? -5.548 6.935 1.271 1.00 90.25 88 LYS A C 1
ATOM 696 O O . LYS A 1 88 ? -4.508 6.711 0.655 1.00 90.25 88 LYS A O 1
ATOM 701 N N . LEU A 1 89 ? -6.762 6.795 0.740 1.00 90.38 89 LEU A N 1
ATOM 702 C CA . LEU A 1 89 ? -6.994 6.273 -0.611 1.00 90.38 89 LEU A CA 1
ATOM 703 C C . LEU A 1 89 ? -6.250 7.086 -1.679 1.00 90.38 89 LEU A C 1
ATOM 705 O O . LEU A 1 89 ? -5.458 6.519 -2.424 1.00 90.38 89 LEU A O 1
ATOM 709 N N . GLU A 1 90 ? -6.413 8.411 -1.682 1.00 90.12 90 GLU A N 1
ATOM 710 C CA . GLU A 1 90 ? -5.760 9.296 -2.660 1.00 90.12 90 GLU A CA 1
ATOM 711 C C . GLU A 1 90 ? -4.228 9.144 -2.648 1.00 90.12 90 GLU A C 1
ATOM 713 O O . GLU A 1 90 ? -3.586 9.050 -3.691 1.00 90.12 90 GLU A O 1
ATOM 718 N N . LYS A 1 91 ? -3.625 9.040 -1.455 1.00 90.88 91 LYS A N 1
ATOM 719 C CA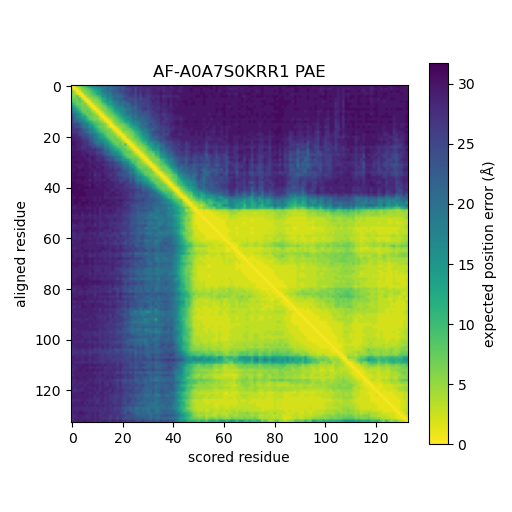 . LYS A 1 91 ? -2.175 8.835 -1.323 1.00 90.88 91 LYS A CA 1
ATOM 720 C C . LYS A 1 91 ? -1.744 7.450 -1.775 1.00 90.88 91 LYS A C 1
ATOM 722 O O . LYS A 1 91 ? -0.672 7.310 -2.358 1.00 90.88 91 LYS A O 1
ATOM 727 N N . ALA A 1 92 ? -2.538 6.425 -1.489 1.00 91.25 92 ALA A N 1
ATOM 728 C CA . ALA A 1 92 ? -2.256 5.071 -1.941 1.00 91.25 92 ALA A CA 1
ATOM 729 C C . ALA A 1 92 ? -2.250 4.987 -3.474 1.00 91.25 92 ALA A C 1
ATOM 731 O O . ALA A 1 92 ? -1.338 4.385 -4.046 1.00 91.25 92 ALA A O 1
ATOM 732 N N . GLU A 1 93 ? -3.191 5.668 -4.129 1.00 90.88 93 GLU A N 1
ATOM 733 C CA . GLU A 1 93 ? -3.242 5.808 -5.585 1.00 90.88 93 GLU A CA 1
ATOM 734 C C . GLU A 1 93 ? -2.009 6.519 -6.140 1.00 90.88 93 GLU A C 1
ATOM 736 O O . GLU A 1 93 ? -1.293 5.946 -6.966 1.00 90.88 93 GLU A O 1
ATOM 741 N N . GLU A 1 94 ? -1.701 7.716 -5.635 1.00 92.44 94 GLU A N 1
ATOM 742 C CA . GLU A 1 94 ? -0.545 8.501 -6.082 1.00 92.44 94 GLU A CA 1
ATOM 743 C C . GLU A 1 94 ? 0.778 7.738 -5.912 1.00 92.44 94 GLU A C 1
ATOM 745 O O . GLU A 1 94 ? 1.637 7.737 -6.800 1.00 92.44 94 GLU A O 1
ATOM 750 N N . VAL A 1 95 ? 0.955 7.059 -4.775 1.00 93.00 95 VAL A N 1
ATOM 751 C CA . VAL A 1 95 ? 2.161 6.273 -4.495 1.00 93.00 95 VAL A CA 1
ATOM 752 C C . VAL A 1 95 ? 2.264 5.091 -5.446 1.00 93.00 95 VAL A C 1
ATOM 754 O O . VAL A 1 95 ? 3.341 4.850 -5.995 1.00 93.00 95 VAL A O 1
ATOM 757 N N . LEU A 1 96 ? 1.173 4.359 -5.671 1.00 92.69 96 LEU A N 1
ATOM 758 C CA . LEU A 1 96 ? 1.192 3.208 -6.564 1.00 92.69 96 LEU A CA 1
ATOM 759 C C . LEU A 1 96 ? 1.456 3.626 -8.016 1.00 92.69 96 LEU A C 1
ATOM 761 O O . LEU A 1 96 ? 2.236 2.966 -8.704 1.00 92.69 96 LEU A O 1
ATOM 765 N N . GLU A 1 97 ? 0.863 4.728 -8.478 1.00 92.44 97 GLU A N 1
ATOM 766 C CA . GLU A 1 97 ? 1.148 5.298 -9.797 1.00 92.44 97 GLU A CA 1
ATOM 767 C C . GLU A 1 97 ? 2.604 5.748 -9.924 1.00 92.44 97 GLU A C 1
ATOM 769 O O . GLU A 1 97 ? 3.261 5.418 -10.912 1.00 92.44 97 GLU A O 1
ATOM 774 N N . SER A 1 98 ? 3.144 6.431 -8.910 1.00 92.06 98 SER A N 1
ATOM 775 C CA . SER A 1 98 ? 4.556 6.828 -8.874 1.00 92.06 98 SER A CA 1
ATOM 776 C C . SER A 1 98 ? 5.480 5.615 -8.972 1.00 92.06 98 SER A C 1
ATOM 778 O O . SER A 1 98 ? 6.424 5.628 -9.761 1.00 92.06 98 SER A O 1
ATOM 780 N N . VAL A 1 99 ? 5.201 4.552 -8.214 1.00 90.62 99 VAL A N 1
ATOM 781 C CA . VAL A 1 99 ? 6.011 3.327 -8.222 1.00 90.62 99 VAL A CA 1
ATOM 782 C C . VAL A 1 99 ? 5.921 2.620 -9.579 1.00 90.62 99 VAL A C 1
ATOM 784 O O . VAL A 1 99 ? 6.946 2.215 -10.128 1.00 90.62 99 VAL A O 1
ATOM 787 N N . LYS A 1 100 ? 4.723 2.524 -10.171 1.00 90.38 100 LYS A N 1
ATOM 788 C CA . LYS A 1 100 ? 4.532 1.978 -11.526 1.00 90.38 100 LYS A CA 1
ATOM 789 C C . LYS A 1 100 ? 5.274 2.804 -12.581 1.00 90.38 100 LYS A C 1
ATOM 791 O O . LYS A 1 100 ? 5.880 2.236 -13.489 1.00 90.38 100 LYS A O 1
ATOM 796 N N . ALA A 1 101 ? 5.257 4.132 -12.464 1.00 91.75 101 ALA A N 1
ATOM 797 C CA . ALA A 1 101 ? 5.957 5.026 -13.379 1.00 91.75 101 ALA A CA 1
ATOM 798 C C . ALA A 1 101 ? 7.480 4.854 -13.290 1.00 91.75 101 ALA A C 1
ATOM 800 O O . ALA A 1 101 ? 8.150 4.803 -14.322 1.00 91.75 101 ALA A O 1
ATOM 801 N N . ASP A 1 102 ? 8.029 4.720 -12.084 1.00 89.62 102 ASP A N 1
ATOM 802 C CA . ASP A 1 102 ? 9.462 4.487 -11.893 1.00 89.62 102 ASP A CA 1
ATOM 803 C C . ASP A 1 102 ? 9.885 3.098 -12.392 1.00 89.62 102 ASP A C 1
ATOM 805 O O . ASP A 1 102 ? 10.893 2.983 -13.094 1.00 89.62 102 ASP A O 1
ATOM 809 N N . HIS A 1 103 ? 9.061 2.068 -12.169 1.00 90.00 10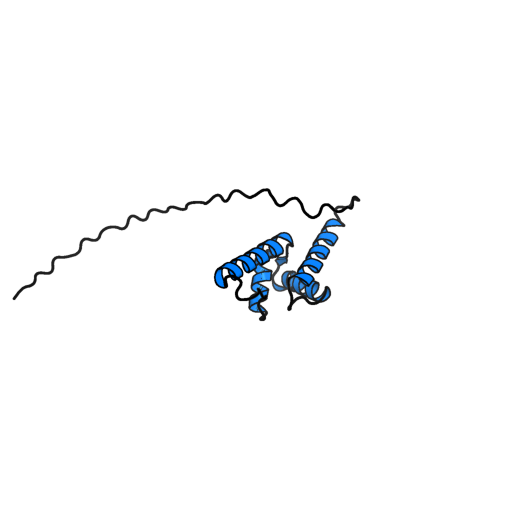3 HIS A N 1
ATOM 810 C CA . HIS A 1 103 ? 9.267 0.740 -12.761 1.00 90.00 103 HIS A CA 1
ATOM 811 C C . HIS A 1 103 ? 9.290 0.799 -14.294 1.00 90.00 103 HIS A C 1
ATOM 813 O O . HIS A 1 103 ? 10.194 0.261 -14.932 1.00 90.00 103 HIS A O 1
ATOM 819 N N . LYS A 1 104 ? 8.342 1.518 -14.905 1.00 90.75 104 LYS A N 1
ATOM 820 C CA . LYS A 1 104 ? 8.287 1.706 -16.361 1.00 90.75 104 LYS A CA 1
ATOM 821 C C . LYS A 1 104 ? 9.529 2.421 -16.902 1.00 90.75 104 LYS A C 1
ATOM 823 O O . LYS A 1 104 ? 10.035 2.024 -17.948 1.00 90.75 104 LYS A O 1
ATOM 828 N N . LYS A 1 105 ? 10.057 3.432 -16.200 1.00 90.56 105 LYS A N 1
ATOM 829 C CA . LYS A 1 105 ? 11.314 4.102 -16.592 1.00 90.56 105 LYS A CA 1
ATOM 830 C C . LYS A 1 105 ? 12.502 3.142 -16.558 1.00 90.56 105 LYS A C 1
ATOM 832 O O . LYS A 1 105 ? 13.333 3.180 -17.461 1.00 90.56 105 LYS A O 1
ATOM 837 N N . GLN A 1 106 ? 12.576 2.295 -15.532 1.00 88.44 106 GLN A N 1
ATOM 838 C CA . GLN A 1 106 ? 13.701 1.386 -15.330 1.00 88.44 106 GLN A CA 1
ATOM 839 C C . GLN A 1 106 ? 13.690 0.204 -16.309 1.00 88.44 106 GLN A C 1
ATOM 841 O O . GLN A 1 106 ? 14.737 -0.153 -16.844 1.00 88.44 106 GLN A O 1
ATOM 846 N N . TYR A 1 107 ? 12.520 -0.387 -16.565 1.00 86.06 107 TYR A N 1
ATOM 847 C CA . TYR A 1 107 ? 12.403 -1.624 -17.347 1.00 86.06 107 TYR A CA 1
ATOM 848 C C . TYR A 1 107 ? 11.818 -1.433 -18.750 1.00 86.06 107 TYR A C 1
ATOM 850 O O . TYR A 1 107 ? 11.779 -2.400 -19.508 1.00 86.06 107 TYR A O 1
ATOM 858 N N . GLN A 1 108 ? 11.393 -0.217 -19.118 1.00 82.38 108 GLN A N 1
ATOM 859 C CA . GLN A 1 108 ? 10.899 0.144 -20.458 1.00 82.38 108 GLN A CA 1
ATOM 860 C C . GLN A 1 108 ? 9.887 -0.871 -21.018 1.00 82.38 108 GLN A C 1
ATOM 862 O O . GLN A 1 108 ? 10.042 -1.371 -22.128 1.00 82.38 108 GLN A O 1
ATOM 867 N N . ASP A 1 109 ? 8.886 -1.226 -20.208 1.00 80.12 109 ASP A N 1
ATOM 868 C CA . ASP A 1 109 ? 7.813 -2.183 -20.528 1.00 80.12 109 ASP A CA 1
ATOM 869 C C . ASP A 1 109 ? 8.255 -3.645 -20.777 1.00 80.12 109 ASP A C 1
ATOM 871 O O . ASP A 1 109 ? 7.424 -4.491 -21.097 1.00 80.12 109 ASP A O 1
ATOM 875 N N . ARG A 1 110 ? 9.534 -3.993 -20.570 1.00 82.69 110 ARG A N 1
ATOM 876 C CA . ARG A 1 110 ? 10.035 -5.374 -20.742 1.00 82.69 110 ARG A CA 1
ATOM 877 C C . ARG A 1 110 ? 9.562 -6.339 -19.658 1.00 82.69 110 ARG A C 1
ATOM 879 O O . ARG A 1 110 ? 9.509 -7.541 -19.896 1.00 82.69 110 ARG A O 1
ATOM 886 N N . ILE A 1 111 ? 9.282 -5.826 -18.460 1.00 85.31 111 ILE A N 1
ATOM 887 C CA . ILE A 1 111 ? 8.884 -6.618 -17.292 1.00 85.31 111 ILE A CA 1
ATOM 888 C C . ILE A 1 111 ? 7.582 -6.024 -16.744 1.00 85.31 111 ILE A C 1
ATOM 890 O O . ILE A 1 111 ? 7.573 -4.828 -16.425 1.00 85.31 111 ILE A O 1
ATOM 894 N N . PRO A 1 112 ? 6.496 -6.812 -16.612 1.00 86.50 112 PRO A N 1
ATOM 895 C CA . PRO A 1 112 ? 5.263 -6.323 -16.009 1.00 86.50 112 PRO A CA 1
ATOM 896 C C . PRO A 1 112 ? 5.517 -5.884 -14.564 1.00 86.50 112 PRO A C 1
ATOM 898 O O . PRO A 1 112 ? 6.359 -6.444 -13.863 1.00 86.50 112 PRO A O 1
ATOM 901 N N . PHE A 1 113 ? 4.808 -4.847 -14.124 1.00 87.06 113 PHE A N 1
ATOM 902 C CA . PHE A 1 113 ? 4.913 -4.390 -12.745 1.00 87.06 113 PHE A CA 1
ATOM 903 C C . PHE A 1 113 ? 4.304 -5.429 -11.797 1.00 87.06 113 PHE A C 1
ATOM 905 O O . PHE A 1 113 ? 3.130 -5.775 -11.925 1.00 87.06 113 PHE A O 1
ATOM 912 N N . GLU A 1 114 ? 5.090 -5.867 -10.817 1.00 88.00 114 GLU A N 1
ATOM 913 C CA . GLU A 1 114 ? 4.638 -6.687 -9.697 1.00 88.00 114 GLU A CA 1
ATOM 914 C C . GLU A 1 114 ? 4.965 -5.970 -8.387 1.00 88.00 114 GLU A C 1
ATOM 916 O O . GLU A 1 114 ? 6.018 -5.341 -8.248 1.00 88.00 114 GLU A O 1
ATOM 921 N N . LEU A 1 115 ? 4.075 -6.088 -7.401 1.00 89.00 115 LEU A N 1
ATOM 922 C CA . LEU A 1 115 ? 4.372 -5.610 -6.056 1.00 89.00 115 LEU A CA 1
ATOM 923 C C . LEU A 1 115 ? 5.471 -6.456 -5.394 1.00 89.00 115 LEU A C 1
ATOM 925 O O . LEU A 1 115 ? 5.618 -7.642 -5.709 1.00 89.00 115 LEU A O 1
ATOM 929 N N . PRO A 1 116 ? 6.225 -5.882 -4.436 1.00 87.38 116 PRO A N 1
ATOM 930 C CA . PRO A 1 116 ? 7.250 -6.617 -3.708 1.00 87.38 116 PRO A CA 1
ATOM 931 C C . PRO A 1 116 ? 6.682 -7.888 -3.071 1.00 87.38 116 PRO A C 1
ATOM 933 O O . PRO A 1 116 ? 5.686 -7.838 -2.355 1.00 87.38 116 PRO A O 1
ATOM 936 N N . LYS A 1 117 ? 7.343 -9.029 -3.290 1.00 87.88 117 LYS A N 1
ATOM 937 C CA . LYS A 1 117 ? 6.938 -10.335 -2.732 1.00 87.88 117 LYS A CA 1
ATOM 938 C C . LYS A 1 117 ? 7.276 -10.493 -1.249 1.00 87.88 117 LYS A C 1
ATOM 940 O O . LYS A 1 117 ? 6.794 -11.421 -0.611 1.00 87.88 117 LYS A O 1
ATOM 945 N N . LEU A 1 118 ? 8.101 -9.598 -0.702 1.00 88.88 118 LEU A N 1
ATOM 946 C CA . LEU A 1 118 ? 8.528 -9.597 0.697 1.00 88.88 118 LEU A CA 1
ATOM 947 C C . LEU A 1 118 ? 7.841 -8.482 1.484 1.00 88.88 118 LEU A C 1
ATOM 949 O O . LEU A 1 118 ? 7.728 -7.355 0.995 1.00 88.88 118 LEU A O 1
ATOM 953 N N . TRP A 1 119 ? 7.431 -8.802 2.715 1.00 83.38 119 TRP A N 1
ATOM 954 C CA . TRP A 1 119 ? 6.668 -7.889 3.566 1.00 83.38 119 TRP A CA 1
ATOM 955 C C . TRP A 1 119 ? 7.374 -6.547 3.788 1.00 83.38 119 TRP A C 1
ATOM 957 O O . TRP A 1 119 ? 6.721 -5.534 3.572 1.00 83.38 119 TRP A O 1
ATOM 967 N N . PRO A 1 120 ? 8.691 -6.478 4.083 1.00 89.19 120 PRO A N 1
ATOM 968 C CA . PRO A 1 120 ? 9.366 -5.190 4.263 1.00 89.19 120 PRO A CA 1
ATOM 969 C C . PRO A 1 120 ? 9.254 -4.265 3.043 1.00 89.19 120 PRO A C 1
ATOM 971 O O . PRO A 1 120 ? 9.087 -3.057 3.185 1.00 89.19 120 PRO A O 1
ATOM 974 N N . GLY A 1 121 ? 9.294 -4.826 1.830 1.00 89.06 121 GLY A N 1
ATOM 975 C CA . GLY A 1 121 ? 9.138 -4.049 0.600 1.00 89.06 121 GLY A CA 1
ATOM 976 C C . GLY A 1 121 ? 7.717 -3.513 0.427 1.00 89.06 121 GLY A C 1
ATOM 977 O O . GLY A 1 121 ? 7.531 -2.368 0.024 1.00 89.06 121 GLY A O 1
ATOM 978 N N . PHE A 1 122 ? 6.712 -4.320 0.761 1.00 91.25 122 PHE A N 1
ATOM 979 C CA . PHE A 1 122 ? 5.314 -3.898 0.710 1.00 91.25 122 PHE A CA 1
ATOM 980 C C . PHE A 1 122 ? 4.963 -2.905 1.825 1.00 91.25 122 PHE A C 1
ATOM 982 O O . PHE A 1 122 ? 4.282 -1.912 1.579 1.00 91.25 122 PHE A O 1
ATOM 989 N N . GLN A 1 123 ? 5.507 -3.101 3.024 1.00 90.62 123 GLN A N 1
ATOM 990 C CA . GLN A 1 123 ? 5.332 -2.203 4.160 1.00 90.62 123 GLN A CA 1
ATOM 991 C C . GLN A 1 123 ? 5.821 -0.786 3.829 1.00 90.62 123 GLN A C 1
ATOM 993 O O . GLN A 1 123 ? 5.153 0.180 4.180 1.00 90.62 123 GLN A O 1
ATOM 998 N N . LEU A 1 124 ? 6.918 -0.631 3.075 1.00 90.88 124 LEU A N 1
ATOM 999 C CA . LEU A 1 124 ? 7.375 0.682 2.595 1.00 90.88 124 LEU A CA 1
ATOM 1000 C C . LEU A 1 124 ? 6.342 1.391 1.706 1.00 90.88 124 LEU A C 1
ATOM 1002 O O . LEU A 1 124 ? 6.204 2.613 1.785 1.00 90.88 124 LEU A O 1
ATOM 1006 N N . ILE A 1 125 ? 5.607 0.649 0.875 1.00 92.31 125 ILE A N 1
ATOM 1007 C CA . ILE A 1 125 ? 4.523 1.208 0.054 1.00 92.31 125 ILE A CA 1
ATOM 1008 C C . ILE A 1 125 ? 3.392 1.685 0.967 1.00 92.31 125 ILE A C 1
ATOM 1010 O O . ILE A 1 125 ? 2.952 2.827 0.834 1.00 92.31 125 ILE A O 1
ATOM 1014 N N . LEU A 1 126 ? 3.003 0.863 1.949 1.00 91.69 126 LEU A N 1
ATOM 1015 C CA . LEU A 1 126 ? 1.992 1.227 2.943 1.00 91.69 126 LEU A CA 1
ATOM 1016 C C . LEU A 1 126 ? 2.388 2.487 3.722 1.00 91.69 126 LEU A C 1
ATOM 1018 O O . LEU A 1 126 ? 1.591 3.420 3.813 1.00 91.69 126 LEU A O 1
ATOM 1022 N N . TYR A 1 127 ? 3.635 2.572 4.192 1.00 91.75 127 TYR A N 1
ATOM 1023 C CA . TYR A 1 127 ? 4.156 3.754 4.876 1.00 91.75 127 TYR A CA 1
ATOM 1024 C C . TYR A 1 127 ? 4.063 5.013 4.025 1.00 91.75 127 TYR A C 1
ATOM 1026 O O . TYR A 1 127 ? 3.592 6.036 4.516 1.00 91.75 127 TYR A O 1
ATOM 1034 N N . ARG A 1 128 ? 4.486 4.944 2.757 1.00 92.12 128 ARG A N 1
ATOM 1035 C CA . ARG A 1 128 ? 4.411 6.082 1.828 1.00 92.12 128 ARG A CA 1
ATOM 1036 C C . ARG A 1 128 ? 2.968 6.504 1.551 1.00 92.12 128 ARG A C 1
ATOM 1038 O O . ARG A 1 128 ? 2.724 7.685 1.336 1.00 92.12 128 ARG A O 1
ATOM 1045 N N . SER A 1 129 ? 2.032 5.556 1.577 1.00 90.12 129 SER A N 1
ATOM 1046 C CA . SER A 1 129 ? 0.595 5.800 1.393 1.00 90.12 129 SER A CA 1
ATOM 1047 C C . SER A 1 129 ? -0.153 6.222 2.665 1.00 90.12 129 SER A C 1
ATOM 1049 O O . SER A 1 129 ? -1.373 6.384 2.638 1.00 90.12 129 SER A O 1
ATOM 1051 N N . SER A 1 130 ? 0.553 6.382 3.787 1.00 90.56 130 SER A N 1
ATOM 1052 C CA . SER A 1 130 ? -0.052 6.620 5.098 1.00 90.56 130 SER A CA 1
ATOM 1053 C C . SER A 1 130 ? 0.468 7.892 5.757 1.00 90.56 130 SER A C 1
ATOM 1055 O O . SER A 1 130 ? 1.643 8.238 5.623 1.00 90.56 130 SER A O 1
ATOM 1057 N N . ASP A 1 131 ? -0.410 8.551 6.506 1.00 89.62 131 ASP A N 1
ATOM 1058 C CA . ASP A 1 131 ? -0.064 9.694 7.345 1.00 89.62 131 ASP A CA 1
ATOM 1059 C C . ASP A 1 131 ? 0.043 9.280 8.814 1.00 89.62 131 ASP A C 1
ATOM 1061 O O . ASP A 1 131 ? -0.647 8.341 9.217 1.00 89.62 131 ASP A O 1
ATOM 1065 N N . PRO A 1 132 ? 0.886 9.958 9.616 1.00 88.56 132 PRO A N 1
ATOM 1066 C CA . PRO A 1 132 ? 0.827 9.844 11.070 1.00 88.56 132 PRO A CA 1
ATOM 1067 C C . PRO A 1 132 ? -0.597 10.131 11.560 1.00 88.56 132 PRO A C 1
ATOM 1069 O O . PRO A 1 132 ? -1.223 11.077 11.069 1.00 88.56 132 PRO A O 1
ATOM 1072 N N . LEU A 1 133 ? -1.091 9.285 12.469 1.00 78.62 133 LEU A N 1
ATOM 1073 C CA . LEU A 1 133 ? -2.334 9.513 13.210 1.00 78.62 133 LEU A CA 1
ATOM 1074 C C . LEU A 1 133 ? -2.183 10.683 14.188 1.00 78.62 133 LEU A C 1
ATOM 1076 O O . LEU A 1 133 ? -1.077 10.846 14.755 1.00 78.62 133 LEU A O 1
#

Secondary structure (DSSP, 8-state):
--------------------------------S---------TTTHHHHHHHHHHHHHHHHSTTT--SHHHHHHHHHHHHHHH-EEE-HHHHHHHHHHHHHHHHHHHTTSS-----SSHHHHHHHHHHTEEE-

Foldseek 3Di:
DDDDDDDDDPDDDPDDDDPPPPPPPPPPPDPDDDPDDDDDDDPVVVVVVQVVVQLVVCCVQVPPQRVDSVSSVVLQVCCCPVVQKGFGNVQLVVLSVVVQVVVCVVCVPVDDDDQDPDPVSVVVSRVSRIDHD

Sequence (133 aa):
QRTMWTSATLALNPVAP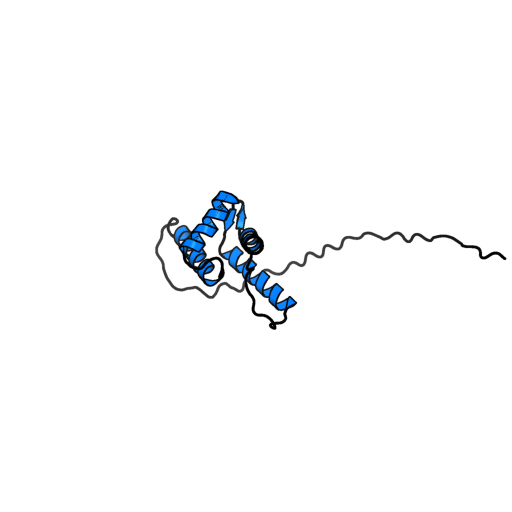AVRAAHHKRSRRHRARYAGAVKAGDDAGEALSEEQALIQWMCDNYRPWVKDKEGAVKCINFMKEKEGRMIKLEKAEEVLESVKADHKKQYQDRIPFELPKLWPGFQLILYRSSDPL

Solvent-accessible surface area (backbone atoms only — not comparable to full-atom values): 8530 Å² total; per-residue (Å²): 140,82,86,80,88,79,79,86,83,86,77,81,78,82,87,73,89,80,85,74,80,77,78,71,76,79,78,92,76,79,94,78,85,83,91,68,90,80,93,77,87,59,94,74,54,55,61,57,48,51,53,49,50,37,31,54,49,35,35,76,68,40,49,86,75,15,79,38,64,67,43,26,50,52,52,51,48,44,33,42,73,76,65,44,22,45,76,39,58,71,43,39,50,53,47,52,52,50,52,51,51,52,49,40,70,75,46,68,75,75,58,82,91,74,66,61,94,46,66,74,59,40,49,52,54,51,53,71,14,31,44,79,107

Mean predicted aligned error: 15.72 Å

Radius of gyration: 24.55 Å; Cα contacts (8 Å, |Δi|>4): 80; chains: 1; bounding box: 98×41×36 Å